Protein AF-A0A3A9F6Q6-F1 (afdb_monomer_lite)

Foldseek 3Di:
DDPVVVVVVVCLLVVLQVLLQVLLVVLCVLCVVLVNNVLSVVLSVQLSVLSSVPPVRSNVSSVVSNVVSVVVSD

Sequence (74 aa):
MGAAEMGYLIGIILGSLLAGTIFGLIPFILGKKRGLTGLGTAGLICTIVGYFIWPLIGGLVAAIFIIIIMIKSR

Secondary structure (DSSP, 8-state):
--HHHHHHHHHHHHHHHHHHHHHHHHHHHHHHHTT-HHHHHHHHHHHHHHHHH-HHHHHHHHHHHHHHHHHHT-

pLDDT: mean 88.26, std 4.95, range [61.03, 92.88]

Radius of gyration: 14.25 Å; chains: 1; bounding box: 32×19×46 Å

Structure (mmCIF, N/CA/C/O backbone):
data_AF-A0A3A9F6Q6-F1
#
_entry.id   AF-A0A3A9F6Q6-F1
#
loop_
_atom_site.group_PDB
_atom_site.id
_atom_site.type_symbol
_atom_site.label_atom_id
_atom_site.label_alt_id
_atom_site.label_comp_id
_atom_site.label_asym_id
_atom_site.label_entity_id
_atom_site.label_seq_id
_atom_site.pdbx_PDB_ins_code
_atom_site.Cartn_x
_atom_site.Cartn_y
_atom_site.Cartn_z
_atom_site.occupancy
_atom_site.B_iso_or_equiv
_atom_site.auth_seq_id
_atom_site.auth_comp_id
_atom_site.auth_asym_id
_atom_site.auth_atom_id
_atom_site.pdbx_PDB_model_num
ATOM 1 N N . MET A 1 1 ? 20.633 3.954 -23.689 1.00 61.03 1 MET A N 1
ATOM 2 C CA . MET A 1 1 ? 19.328 3.351 -23.374 1.00 61.03 1 MET A CA 1
ATOM 3 C C . MET A 1 1 ? 18.513 3.275 -24.653 1.00 61.03 1 MET A C 1
ATOM 5 O O . MET A 1 1 ? 18.152 4.316 -25.191 1.00 61.03 1 MET A O 1
ATOM 9 N N . GLY A 1 2 ? 18.308 2.076 -25.191 1.00 81.19 2 GLY A N 1
ATOM 10 C CA . GLY A 1 2 ? 17.408 1.830 -26.316 1.00 81.19 2 GLY A CA 1
ATOM 11 C C . GLY A 1 2 ? 15.942 2.022 -25.916 1.00 81.19 2 GLY A C 1
ATOM 12 O O . GLY A 1 2 ? 15.595 1.984 -24.736 1.00 81.19 2 GLY A O 1
ATOM 13 N N . ALA A 1 3 ? 15.058 2.213 -26.898 1.00 78.88 3 ALA A N 1
ATOM 14 C CA . ALA A 1 3 ? 13.631 2.468 -26.665 1.00 78.88 3 ALA A CA 1
ATOM 15 C C . ALA A 1 3 ? 12.939 1.375 -25.819 1.00 78.88 3 ALA A C 1
ATOM 17 O O . ALA A 1 3 ? 12.064 1.681 -25.012 1.00 78.88 3 ALA A O 1
ATOM 18 N N . ALA A 1 4 ? 13.373 0.116 -25.951 1.00 82.31 4 ALA A N 1
ATOM 19 C CA . ALA A 1 4 ? 12.864 -1.001 -25.156 1.00 82.31 4 ALA A CA 1
ATOM 20 C C . ALA A 1 4 ? 13.213 -0.877 -23.660 1.00 82.31 4 ALA A C 1
ATOM 22 O O . ALA A 1 4 ? 12.373 -1.143 -22.803 1.00 82.31 4 ALA A O 1
ATOM 23 N N . GLU A 1 5 ? 14.425 -0.417 -23.340 1.00 87.50 5 GLU A N 1
ATOM 24 C CA . GLU A 1 5 ? 14.878 -0.231 -21.957 1.00 87.50 5 GLU A CA 1
ATOM 25 C C . GLU A 1 5 ? 14.115 0.916 -21.288 1.00 87.50 5 GLU A C 1
ATOM 27 O O . GLU A 1 5 ? 13.678 0.786 -20.147 1.00 87.50 5 GLU A O 1
ATOM 32 N N . MET A 1 6 ? 13.882 2.010 -22.023 1.00 84.56 6 MET A N 1
ATOM 33 C CA . MET A 1 6 ? 13.064 3.129 -21.545 1.00 84.56 6 MET A CA 1
ATOM 34 C C . MET A 1 6 ? 11.610 2.707 -21.300 1.00 84.56 6 MET A C 1
ATOM 36 O O . MET A 1 6 ? 11.045 3.039 -20.260 1.00 84.56 6 MET A O 1
ATOM 40 N N . GLY A 1 7 ? 11.013 1.937 -22.217 1.00 87.38 7 GLY A N 1
ATOM 41 C CA . GLY A 1 7 ? 9.649 1.424 -22.061 1.00 87.38 7 GLY A CA 1
ATOM 42 C C . GLY A 1 7 ? 9.493 0.503 -20.847 1.00 87.38 7 GLY A C 1
ATOM 43 O O . GLY A 1 7 ? 8.524 0.627 -20.098 1.00 87.38 7 GLY A O 1
ATOM 44 N N . TYR A 1 8 ? 10.474 -0.367 -20.602 1.00 87.25 8 TYR A N 1
ATOM 45 C CA . TYR A 1 8 ? 10.498 -1.239 -19.427 1.00 87.25 8 TYR A CA 1
ATOM 46 C C . TYR A 1 8 ? 10.582 -0.446 -18.114 1.00 87.25 8 TYR A C 1
ATOM 48 O O . TYR A 1 8 ? 9.824 -0.704 -17.179 1.00 87.25 8 TYR A O 1
ATOM 56 N N . LEU A 1 9 ? 11.452 0.566 -18.058 1.00 87.00 9 LEU A N 1
ATOM 57 C CA . LEU A 1 9 ? 11.653 1.395 -16.866 1.00 87.00 9 LEU A CA 1
ATOM 58 C C . LEU A 1 9 ? 10.402 2.220 -16.529 1.00 87.00 9 LEU A C 1
ATOM 60 O O . LEU A 1 9 ? 9.974 2.262 -15.376 1.00 87.00 9 LEU A O 1
ATOM 64 N N . ILE A 1 10 ? 9.769 2.807 -17.548 1.00 89.38 10 ILE A N 1
ATOM 65 C CA . ILE A 1 10 ? 8.484 3.508 -17.4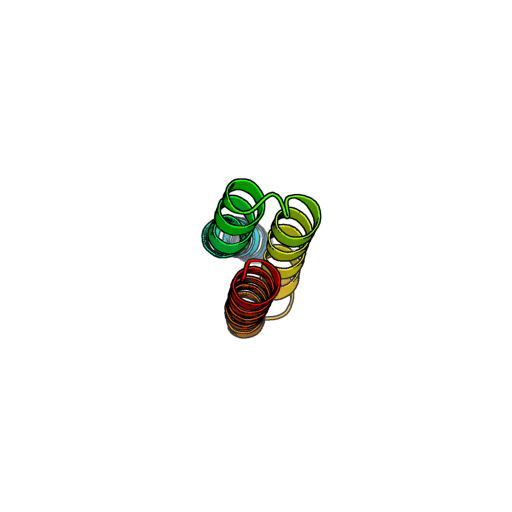23 1.00 89.38 10 ILE A CA 1
ATOM 66 C C . ILE A 1 10 ? 7.400 2.544 -16.927 1.00 89.38 10 ILE A C 1
ATOM 68 O O . ILE A 1 10 ? 6.651 2.888 -16.014 1.00 89.38 10 ILE A O 1
ATOM 72 N N . GLY A 1 11 ? 7.348 1.329 -17.483 1.00 87.19 11 GLY A N 1
ATOM 73 C CA . GLY A 1 11 ? 6.400 0.291 -17.082 1.00 87.19 11 GLY A CA 1
ATOM 74 C C . GLY A 1 11 ? 6.525 -0.100 -15.610 1.00 87.19 11 GLY A C 1
ATOM 75 O O . GLY A 1 11 ? 5.512 -0.181 -14.919 1.00 87.19 11 GLY A O 1
ATOM 76 N N . ILE A 1 12 ? 7.751 -0.272 -15.103 1.00 86.38 12 ILE A N 1
ATOM 77 C CA . ILE A 1 12 ? 7.987 -0.560 -13.680 1.00 86.38 12 ILE A CA 1
ATOM 78 C C . ILE A 1 12 ? 7.541 0.610 -12.809 1.00 86.38 12 ILE A C 1
ATOM 80 O O . ILE A 1 12 ? 6.813 0.404 -11.845 1.00 86.38 12 ILE A O 1
ATOM 84 N N . ILE A 1 13 ? 7.941 1.838 -13.146 1.00 89.06 13 ILE A N 1
ATOM 85 C CA . ILE A 1 13 ? 7.616 3.017 -12.333 1.00 89.06 13 ILE A CA 1
ATOM 86 C C . ILE A 1 13 ? 6.098 3.212 -12.250 1.00 89.06 13 ILE A C 1
ATOM 88 O O . ILE A 1 13 ? 5.555 3.347 -11.154 1.00 89.06 13 ILE A O 1
ATOM 92 N N . LEU A 1 14 ? 5.401 3.194 -13.390 1.00 90.50 14 LEU A N 1
ATOM 93 C CA . LEU A 1 14 ? 3.943 3.334 -13.434 1.00 90.50 14 LEU A CA 1
ATOM 94 C C . LEU A 1 14 ? 3.235 2.154 -12.770 1.00 90.50 14 LEU A C 1
ATOM 96 O O . LEU A 1 14 ? 2.282 2.366 -12.022 1.00 90.50 14 LEU A O 1
ATOM 100 N N . GLY A 1 15 ? 3.708 0.929 -13.003 1.00 88.31 15 GLY A N 1
ATOM 101 C CA . GLY A 1 15 ? 3.155 -0.281 -12.402 1.00 88.31 15 GLY A CA 1
ATOM 102 C C . GLY A 1 15 ? 3.257 -0.267 -10.878 1.00 88.31 15 GLY A C 1
ATOM 103 O O . GLY A 1 15 ? 2.252 -0.471 -10.198 1.00 88.31 15 GLY A O 1
ATOM 104 N N . SER A 1 16 ? 4.435 0.043 -10.335 1.00 86.44 16 SER A N 1
ATOM 105 C CA . SER A 1 16 ? 4.662 0.152 -8.890 1.00 86.44 16 SER A CA 1
ATOM 106 C C . SER A 1 16 ? 3.884 1.309 -8.271 1.00 86.44 16 SER A C 1
ATOM 108 O O . SER A 1 16 ? 3.330 1.152 -7.183 1.00 86.44 16 SER A O 1
ATOM 110 N N . LEU A 1 17 ? 3.777 2.451 -8.959 1.00 89.94 17 LEU A N 1
ATOM 111 C CA . LEU A 1 17 ? 2.993 3.584 -8.475 1.00 89.94 17 LEU A CA 1
ATOM 112 C C . LEU A 1 17 ? 1.498 3.240 -8.400 1.00 89.94 17 LEU A C 1
ATOM 114 O O . LEU A 1 17 ? 0.867 3.496 -7.374 1.00 89.94 17 LEU A O 1
ATOM 118 N N . LEU A 1 18 ? 0.941 2.630 -9.451 1.00 91.56 18 LEU A N 1
ATOM 119 C CA . LEU A 1 18 ? -0.464 2.215 -9.516 1.00 91.56 18 LEU A CA 1
ATOM 120 C C . LEU A 1 18 ? -0.776 1.104 -8.512 1.00 91.56 18 LEU A C 1
ATOM 122 O O . LEU A 1 18 ? -1.716 1.226 -7.730 1.00 91.56 18 LEU A O 1
ATOM 126 N N . ALA A 1 19 ? 0.026 0.040 -8.478 1.00 88.62 19 ALA A N 1
ATOM 127 C CA . ALA A 1 19 ? -0.171 -1.046 -7.525 1.00 88.62 19 ALA A CA 1
ATOM 128 C C . ALA A 1 19 ? -0.036 -0.535 -6.082 1.00 88.62 19 ALA A C 1
ATOM 130 O O . ALA A 1 19 ? -0.918 -0.748 -5.249 1.00 88.62 19 ALA A O 1
ATOM 131 N N . GLY A 1 20 ? 1.020 0.230 -5.804 1.00 88.06 20 GLY A N 1
ATOM 132 C CA . GLY A 1 20 ? 1.269 0.821 -4.497 1.00 88.06 20 GLY A CA 1
ATOM 133 C C . GLY A 1 20 ? 0.149 1.746 -4.025 1.00 88.06 20 GLY A C 1
ATOM 134 O O . GLY A 1 20 ? -0.247 1.681 -2.862 1.00 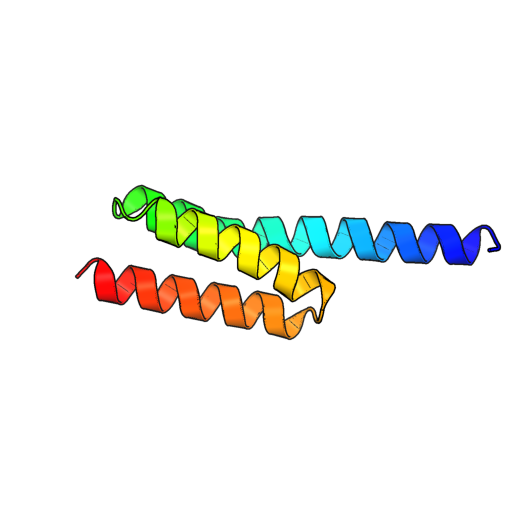88.06 20 GLY A O 1
ATOM 135 N N . THR A 1 21 ? -0.412 2.569 -4.915 1.00 90.19 21 THR A N 1
ATOM 136 C CA . THR A 1 21 ? -1.550 3.436 -4.575 1.00 90.19 21 THR A CA 1
ATOM 137 C C . THR A 1 21 ? -2.830 2.647 -4.350 1.00 90.19 21 THR A C 1
ATOM 139 O O . THR A 1 21 ? -3.504 2.916 -3.362 1.00 90.19 21 THR A O 1
ATOM 142 N N . ILE A 1 22 ? -3.158 1.659 -5.190 1.00 91.69 22 ILE A N 1
ATOM 143 C CA . ILE A 1 22 ? -4.375 0.841 -5.040 1.00 91.69 22 ILE A CA 1
ATOM 144 C C . ILE A 1 22 ? -4.366 0.096 -3.700 1.00 91.69 22 ILE A C 1
ATOM 146 O O . ILE A 1 22 ? -5.325 0.190 -2.932 1.00 91.69 22 ILE A O 1
ATOM 150 N N . PHE A 1 23 ? -3.272 -0.601 -3.385 1.00 90.06 23 PHE A N 1
ATOM 151 C CA . PHE A 1 23 ? -3.153 -1.332 -2.122 1.00 90.06 23 PHE A CA 1
ATOM 152 C C . PHE A 1 23 ? -2.990 -0.390 -0.921 1.00 90.06 23 PHE A C 1
ATOM 154 O O . PHE A 1 23 ? -3.587 -0.625 0.129 1.00 90.06 23 PHE A O 1
ATOM 161 N N . GLY A 1 24 ? -2.244 0.707 -1.077 1.00 89.38 24 GLY A N 1
ATOM 162 C CA . GLY A 1 24 ? -2.036 1.721 -0.041 1.00 89.38 24 GLY A CA 1
ATOM 163 C C . GLY A 1 24 ? -3.281 2.560 0.267 1.00 89.38 24 GLY A C 1
ATOM 164 O O . GLY A 1 24 ? -3.394 3.128 1.355 1.00 89.38 24 GLY A O 1
ATOM 165 N N . LEU A 1 25 ? -4.263 2.598 -0.638 1.00 92.50 25 LEU A N 1
ATOM 166 C CA . LEU A 1 25 ? -5.540 3.272 -0.406 1.00 92.50 25 LEU A CA 1
ATOM 167 C C . LEU A 1 25 ? -6.331 2.624 0.736 1.00 92.50 25 LEU A C 1
ATOM 169 O O . LEU A 1 25 ? -7.073 3.309 1.437 1.00 92.50 25 LEU A O 1
ATOM 173 N N . ILE A 1 26 ? -6.160 1.317 0.948 1.00 92.38 26 ILE A N 1
ATOM 174 C CA . ILE A 1 26 ? -6.867 0.557 1.983 1.00 92.38 26 ILE A CA 1
ATOM 175 C C . ILE A 1 26 ? -6.506 1.067 3.390 1.00 92.38 26 ILE A C 1
ATOM 177 O O . ILE A 1 26 ? -7.418 1.525 4.090 1.00 92.38 26 ILE A O 1
ATOM 181 N N . PRO A 1 27 ? -5.225 1.066 3.829 1.00 91.56 27 PRO A N 1
ATOM 182 C CA . PRO A 1 27 ? -4.851 1.642 5.117 1.00 91.56 27 PRO A CA 1
ATOM 183 C C . PRO A 1 27 ? -5.150 3.144 5.191 1.00 91.56 27 PRO A C 1
ATOM 185 O O . PRO A 1 27 ? -5.507 3.625 6.263 1.00 91.56 27 PRO A O 1
ATOM 188 N N . PHE A 1 28 ? -5.099 3.886 4.079 1.00 92.25 28 PHE A N 1
ATOM 189 C CA . PHE A 1 28 ? -5.469 5.304 4.068 1.00 92.25 28 PHE A CA 1
ATOM 190 C C . PHE A 1 28 ? -6.945 5.542 4.396 1.00 92.25 28 PHE A C 1
ATOM 192 O O . PHE A 1 28 ? -7.264 6.306 5.309 1.00 92.25 28 PHE A O 1
ATOM 199 N N . ILE A 1 29 ? -7.854 4.869 3.686 1.00 92.88 29 ILE A N 1
ATOM 200 C CA . ILE A 1 29 ? -9.298 4.979 3.920 1.00 92.88 29 ILE A CA 1
ATOM 201 C C . ILE A 1 29 ? -9.635 4.472 5.320 1.00 92.88 29 ILE A C 1
ATOM 203 O O . ILE A 1 29 ? -10.422 5.104 6.027 1.00 92.88 29 ILE A O 1
ATOM 207 N N . LEU A 1 30 ? -9.032 3.358 5.739 1.00 91.9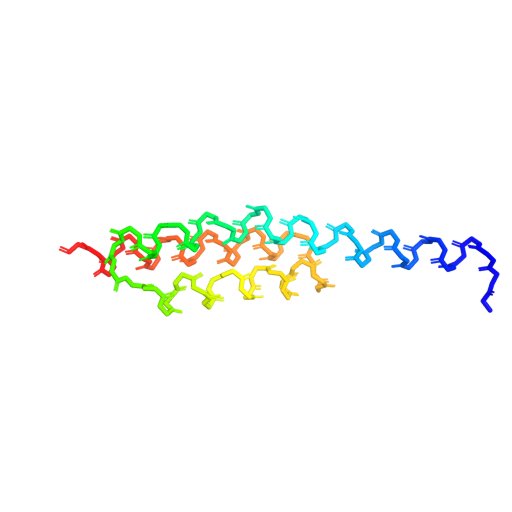4 30 LEU A N 1
ATOM 208 C CA . LEU A 1 30 ? -9.245 2.803 7.069 1.00 91.94 30 LEU A CA 1
ATOM 209 C C . LEU A 1 30 ? -8.774 3.774 8.159 1.00 91.94 30 LEU A C 1
ATOM 211 O O . LEU A 1 30 ? -9.541 4.079 9.069 1.00 91.94 30 LEU A O 1
ATOM 215 N N . GLY A 1 31 ? -7.564 4.323 8.035 1.00 91.44 31 GLY A N 1
ATOM 216 C CA . GLY A 1 31 ? -7.019 5.322 8.954 1.00 91.44 31 GLY A CA 1
ATOM 217 C C . GLY A 1 31 ? -7.895 6.570 9.023 1.00 91.44 31 GLY A C 1
ATOM 218 O O . GLY A 1 31 ? -8.252 7.002 10.116 1.00 91.44 31 GLY A O 1
ATOM 219 N N . LYS A 1 32 ? -8.346 7.091 7.874 1.00 92.00 32 LYS A N 1
ATOM 220 C CA . LYS A 1 32 ? -9.264 8.239 7.812 1.00 92.00 32 LYS A CA 1
ATOM 221 C C . LYS A 1 32 ? -10.599 7.950 8.507 1.00 92.00 32 LYS A C 1
ATOM 223 O O . LYS A 1 32 ? -11.075 8.784 9.269 1.00 92.00 32 LYS A O 1
ATOM 228 N N . LYS A 1 33 ? -11.189 6.767 8.291 1.00 90.69 33 LYS A N 1
ATOM 229 C CA .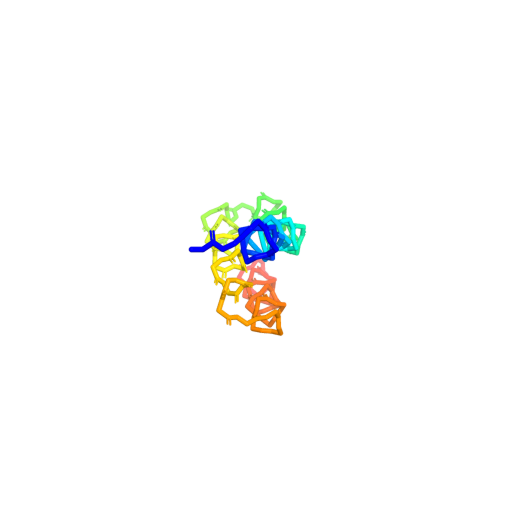 LYS A 1 33 ? -12.450 6.357 8.942 1.00 90.69 33 LYS A CA 1
ATOM 230 C C . LYS A 1 33 ? -12.319 6.196 10.456 1.00 90.69 33 LYS A C 1
ATOM 232 O O . LYS A 1 33 ? -13.301 6.380 11.163 1.00 90.69 33 LYS A O 1
ATOM 237 N N . ARG A 1 34 ? -11.133 5.839 10.952 1.00 89.56 34 ARG A N 1
ATOM 238 C CA . ARG A 1 34 ? -10.862 5.629 12.382 1.00 89.56 34 ARG A CA 1
ATOM 239 C C . ARG A 1 34 ? -10.268 6.856 13.091 1.00 89.56 34 ARG A C 1
ATOM 241 O O . ARG A 1 34 ? -9.834 6.734 14.228 1.00 89.56 34 ARG A O 1
ATOM 248 N N . GLY A 1 35 ? -10.206 8.023 12.439 1.00 90.25 35 GLY A N 1
ATOM 249 C CA . GLY A 1 35 ? -9.599 9.238 13.011 1.00 90.25 35 GLY A CA 1
ATOM 250 C C . GLY A 1 35 ? -8.066 9.197 13.117 1.00 90.25 35 GLY A C 1
ATOM 251 O O . GLY A 1 35 ? -7.455 10.081 13.707 1.00 90.25 35 GLY A O 1
ATOM 252 N N . LEU A 1 36 ? -7.427 8.192 12.514 1.00 90.94 36 LEU A N 1
ATOM 253 C CA . LEU A 1 36 ? -5.983 7.947 12.502 1.00 90.94 36 LEU A CA 1
ATOM 254 C C . LEU A 1 36 ? -5.383 8.334 11.140 1.00 90.94 36 LEU A C 1
ATOM 256 O O . LEU A 1 36 ? -4.650 7.561 10.520 1.00 90.94 36 LEU A O 1
ATOM 260 N N . THR A 1 37 ? -5.713 9.530 10.645 1.00 87.75 37 THR A N 1
ATOM 261 C CA . THR A 1 37 ? -5.360 9.978 9.286 1.00 87.75 37 THR A CA 1
ATOM 262 C C . THR A 1 37 ? -3.852 9.950 9.030 1.00 87.75 37 THR A C 1
ATOM 264 O O . THR A 1 37 ? -3.443 9.543 7.949 1.00 87.75 37 THR A O 1
ATOM 267 N N . GLY A 1 38 ? -3.027 10.293 10.030 1.00 88.25 38 GLY A N 1
ATOM 268 C CA . GLY A 1 38 ? -1.563 10.240 9.919 1.00 88.25 38 GLY A CA 1
ATOM 269 C C . GLY A 1 38 ? -1.006 8.822 9.748 1.00 88.25 38 GLY A C 1
ATOM 270 O O . GLY A 1 38 ? -0.070 8.608 8.984 1.00 88.25 38 GLY A O 1
ATOM 271 N N . LEU A 1 39 ? -1.614 7.827 10.403 1.00 89.31 39 LEU A N 1
ATOM 272 C CA . LEU A 1 39 ? -1.239 6.421 10.224 1.00 89.31 39 LEU A CA 1
ATOM 273 C C . LEU A 1 39 ? -1.695 5.897 8.858 1.00 89.31 39 LEU A C 1
ATOM 275 O O . LEU A 1 39 ? -0.982 5.131 8.217 1.00 89.31 39 LEU A O 1
ATOM 279 N N . GLY A 1 40 ? -2.867 6.342 8.397 1.00 89.31 40 GLY A N 1
ATOM 280 C CA . GLY A 1 40 ? -3.383 6.001 7.075 1.00 89.31 40 GLY A CA 1
ATOM 281 C C . GLY A 1 40 ? -2.536 6.569 5.932 1.00 89.31 40 GLY A C 1
ATOM 282 O O . GLY A 1 40 ? -2.247 5.853 4.975 1.00 89.31 40 GLY A O 1
ATOM 283 N N . THR A 1 41 ? -2.103 7.832 6.022 1.00 92.19 41 THR A N 1
ATOM 284 C CA . THR A 1 41 ? -1.204 8.443 5.024 1.00 92.19 41 THR A CA 1
ATOM 285 C C . THR A 1 41 ? 0.176 7.802 5.039 1.00 92.19 41 THR A C 1
ATOM 287 O O . THR A 1 41 ? 0.708 7.505 3.972 1.00 92.19 41 THR A O 1
ATOM 290 N N . ALA A 1 42 ? 0.730 7.531 6.225 1.00 91.00 42 ALA A N 1
ATOM 291 C CA . ALA A 1 42 ? 1.992 6.811 6.356 1.00 91.00 42 ALA A CA 1
ATOM 292 C C . ALA A 1 42 ? 1.908 5.420 5.706 1.00 91.00 42 ALA A C 1
ATOM 294 O O . ALA A 1 42 ? 2.777 5.065 4.914 1.00 91.00 42 ALA A O 1
ATOM 295 N N . GLY A 1 43 ? 0.820 4.679 5.947 1.00 90.12 43 GLY A N 1
ATOM 296 C CA . GLY A 1 43 ? 0.590 3.375 5.325 1.00 90.12 43 GLY A CA 1
ATOM 297 C C . GLY A 1 43 ? 0.532 3.434 3.799 1.00 90.12 43 GLY A C 1
ATOM 298 O O . GLY A 1 43 ? 1.108 2.575 3.135 1.00 90.12 43 GLY A O 1
ATOM 299 N N . LEU A 1 44 ? -0.089 4.468 3.227 1.00 90.75 44 LEU A N 1
ATOM 300 C CA . LEU A 1 44 ? -0.144 4.663 1.776 1.00 90.75 44 LEU A CA 1
ATOM 301 C C . LEU A 1 44 ? 1.240 4.935 1.182 1.00 90.75 44 LEU A C 1
ATOM 303 O O . LEU A 1 44 ? 1.639 4.270 0.228 1.00 90.75 44 LEU A O 1
ATOM 307 N N . ILE A 1 45 ? 1.995 5.865 1.771 1.00 91.25 45 ILE A N 1
ATOM 308 C CA . ILE A 1 45 ? 3.335 6.224 1.288 1.00 91.25 45 ILE A CA 1
ATOM 309 C C . ILE A 1 45 ? 4.282 5.026 1.418 1.00 91.25 45 ILE A C 1
ATOM 311 O O . ILE A 1 45 ? 4.965 4.678 0.457 1.00 91.25 45 ILE A O 1
ATOM 315 N N . CYS A 1 46 ? 4.280 4.341 2.564 1.00 91.38 46 CYS A N 1
ATOM 316 C CA . CYS A 1 46 ? 5.107 3.156 2.778 1.00 91.38 46 CYS A CA 1
ATOM 317 C C . CYS A 1 46 ? 4.737 2.004 1.833 1.00 91.38 46 CYS A C 1
ATOM 319 O O . CYS A 1 46 ? 5.628 1.284 1.392 1.00 91.38 46 CYS A O 1
ATOM 321 N N . THR A 1 47 ? 3.458 1.843 1.478 1.00 91.94 47 THR A N 1
ATOM 322 C CA . THR A 1 47 ? 3.032 0.828 0.501 1.00 91.94 47 THR A CA 1
ATOM 323 C C . THR A 1 47 ? 3.552 1.154 -0.897 1.00 91.94 47 THR A C 1
ATOM 325 O O . THR A 1 47 ? 4.089 0.269 -1.561 1.00 91.94 47 THR A O 1
ATOM 328 N N . ILE A 1 48 ? 3.466 2.419 -1.329 1.00 90.12 48 ILE A N 1
ATOM 329 C CA . ILE A 1 48 ? 4.013 2.865 -2.619 1.00 90.12 48 ILE A CA 1
ATOM 330 C C . ILE A 1 48 ? 5.516 2.612 -2.672 1.00 90.12 48 ILE A C 1
ATOM 332 O O . ILE A 1 48 ? 5.987 1.921 -3.570 1.00 90.12 48 ILE A O 1
ATOM 336 N N . VAL A 1 49 ? 6.261 3.105 -1.681 1.00 89.94 49 VAL A N 1
ATOM 337 C CA . VAL A 1 49 ? 7.718 2.921 -1.609 1.00 89.94 49 VAL A CA 1
ATOM 338 C C . VAL A 1 49 ? 8.084 1.433 -1.535 1.00 89.94 49 VAL A C 1
ATOM 340 O O . VAL A 1 49 ? 9.017 0.994 -2.202 1.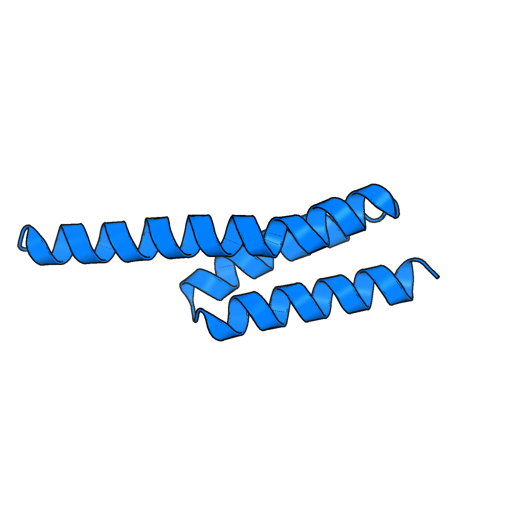00 89.94 49 VAL A O 1
ATOM 343 N N . GLY A 1 50 ? 7.312 0.629 -0.799 1.00 88.69 50 GLY A N 1
ATOM 344 C CA . GLY A 1 50 ? 7.492 -0.820 -0.730 1.00 88.69 50 GLY A CA 1
ATOM 345 C C . GLY A 1 50 ? 7.358 -1.504 -2.092 1.00 88.69 50 GLY A C 1
ATOM 346 O O . GLY A 1 50 ? 8.184 -2.349 -2.421 1.00 88.69 50 GLY A O 1
ATOM 347 N N . TYR A 1 51 ? 6.390 -1.092 -2.918 1.00 87.62 51 TYR A N 1
ATOM 348 C CA . TYR A 1 51 ? 6.199 -1.609 -4.281 1.00 87.62 51 TYR A CA 1
ATOM 349 C C . TYR A 1 51 ? 7.311 -1.214 -5.265 1.00 87.62 51 TYR A C 1
ATOM 351 O O . TYR A 1 51 ? 7.494 -1.901 -6.270 1.00 87.62 51 TYR A O 1
ATOM 359 N N . PHE A 1 52 ? 8.055 -0.135 -5.000 1.00 86.19 52 PHE A N 1
ATOM 360 C CA . PHE A 1 52 ? 9.256 0.212 -5.772 1.00 86.19 52 PHE A CA 1
ATOM 361 C C . PHE A 1 52 ? 10.446 -0.696 -5.446 1.00 86.19 52 PHE A C 1
ATOM 363 O O . PHE A 1 52 ? 11.261 -0.962 -6.323 1.00 86.19 52 PHE A O 1
ATOM 370 N N . ILE A 1 53 ? 10.546 -1.175 -4.202 1.00 86.69 53 ILE A N 1
ATOM 371 C CA . ILE A 1 53 ? 11.617 -2.088 -3.781 1.00 86.69 53 ILE A CA 1
ATOM 372 C C . ILE A 1 53 ? 11.281 -3.517 -4.206 1.00 86.69 53 ILE A C 1
ATOM 374 O O . ILE A 1 53 ? 12.090 -4.190 -4.840 1.00 86.69 53 ILE A O 1
ATOM 378 N N . TRP A 1 54 ? 10.091 -3.995 -3.829 1.00 85.75 54 TRP A N 1
ATOM 379 C CA . TRP A 1 54 ? 9.649 -5.352 -4.115 1.00 85.75 54 TRP A CA 1
ATOM 380 C C . TRP A 1 54 ? 8.115 -5.474 -4.024 1.00 85.75 54 TRP A C 1
ATOM 382 O O . TRP A 1 54 ? 7.541 -5.152 -2.978 1.00 85.75 54 TRP A O 1
ATOM 392 N N . PRO A 1 55 ? 7.424 -6.030 -5.037 1.00 80.69 55 PRO A N 1
ATOM 393 C CA . PRO A 1 55 ? 5.956 -6.082 -5.068 1.00 80.69 55 PRO A CA 1
ATOM 394 C C . PRO A 1 55 ? 5.319 -6.752 -3.837 1.00 80.69 55 PRO A C 1
ATOM 396 O O . PRO A 1 55 ? 4.359 -6.241 -3.263 1.00 80.69 55 PRO A O 1
ATOM 399 N N . LEU A 1 56 ? 5.890 -7.872 -3.376 1.00 82.31 56 LEU A N 1
ATOM 400 C CA . LEU A 1 56 ? 5.434 -8.579 -2.168 1.00 82.31 56 LEU A CA 1
ATOM 401 C C . LEU A 1 56 ? 5.592 -7.750 -0.885 1.00 82.31 56 LEU A C 1
ATOM 403 O O . LEU A 1 56 ? 4.732 -7.827 -0.010 1.00 82.31 56 LEU A O 1
ATOM 407 N N . ILE A 1 57 ? 6.660 -6.951 -0.765 1.00 87.56 57 ILE A N 1
ATOM 408 C CA . ILE A 1 57 ? 6.905 -6.135 0.433 1.00 87.56 57 ILE A CA 1
ATOM 409 C C . ILE A 1 57 ? 5.826 -5.062 0.547 1.00 87.56 57 ILE A C 1
ATOM 411 O O . ILE A 1 57 ? 5.292 -4.858 1.634 1.00 87.56 57 ILE A O 1
ATOM 415 N N . GLY A 1 58 ? 5.443 -4.432 -0.568 1.00 82.94 58 GLY A N 1
ATOM 416 C CA . GLY A 1 58 ? 4.370 -3.440 -0.580 1.00 82.94 58 GLY A CA 1
ATOM 417 C C . GLY A 1 58 ? 3.050 -3.982 -0.020 1.00 82.94 58 GLY A C 1
ATOM 418 O O . GLY A 1 58 ? 2.454 -3.363 0.861 1.00 82.94 58 GLY A O 1
ATOM 419 N N . GLY A 1 59 ? 2.626 -5.175 -0.450 1.00 85.88 59 GLY A N 1
ATOM 420 C CA . GLY A 1 59 ? 1.420 -5.821 0.087 1.00 85.88 59 GLY A CA 1
ATOM 421 C C . GLY A 1 59 ? 1.509 -6.135 1.587 1.00 85.88 59 GLY A C 1
ATOM 422 O O . GLY A 1 59 ? 0.557 -5.901 2.333 1.00 85.88 59 GLY A O 1
ATOM 423 N N . LEU A 1 60 ? 2.669 -6.608 2.047 1.00 90.62 60 LEU A N 1
ATOM 424 C CA . LEU A 1 60 ? 2.921 -6.920 3.457 1.00 90.62 60 LEU A CA 1
ATOM 425 C C . LEU A 1 60 ? 2.885 -5.660 4.333 1.00 90.62 60 LEU A C 1
ATOM 427 O O . LEU A 1 60 ? 2.244 -5.649 5.382 1.00 90.62 60 LEU A O 1
ATOM 431 N N . VAL A 1 61 ? 3.507 -4.575 3.871 1.00 90.50 61 VAL A N 1
ATOM 432 C CA . VAL A 1 61 ? 3.495 -3.267 4.541 1.00 90.50 61 VAL A CA 1
ATOM 433 C C . VAL A 1 61 ? 2.068 -2.731 4.672 1.00 90.50 61 VAL A C 1
ATOM 435 O O . VAL A 1 61 ? 1.683 -2.286 5.756 1.00 90.50 61 VAL A O 1
ATOM 438 N N . ALA A 1 62 ? 1.256 -2.834 3.615 1.00 89.69 62 ALA A N 1
ATOM 439 C CA . ALA A 1 62 ? -0.150 -2.441 3.667 1.00 89.69 62 ALA A CA 1
ATOM 440 C C . ALA A 1 62 ? -0.924 -3.242 4.730 1.00 89.69 62 ALA A C 1
ATOM 442 O O . ALA A 1 62 ? -1.646 -2.656 5.538 1.00 89.69 62 ALA A O 1
ATOM 443 N N . ALA A 1 63 ? -0.732 -4.565 4.779 1.00 91.31 63 ALA A N 1
ATOM 444 C CA . ALA A 1 63 ? -1.374 -5.436 5.763 1.00 91.31 63 ALA A CA 1
ATOM 445 C C . ALA A 1 63 ? -0.965 -5.094 7.206 1.00 91.31 63 ALA A C 1
ATOM 447 O O . ALA A 1 63 ? -1.826 -5.003 8.082 1.00 91.31 63 ALA A O 1
ATOM 448 N N . ILE A 1 64 ? 0.324 -4.833 7.453 1.00 92.62 64 ILE A N 1
ATOM 449 C CA . ILE A 1 64 ? 0.830 -4.420 8.770 1.00 92.62 64 ILE A CA 1
ATOM 450 C C . ILE A 1 64 ? 0.156 -3.117 9.214 1.00 92.62 64 ILE A C 1
ATOM 452 O O . ILE A 1 64 ? -0.364 -3.043 10.327 1.00 92.62 64 ILE A O 1
ATOM 456 N N . PHE A 1 65 ? 0.094 -2.104 8.345 1.00 91.50 65 PHE A N 1
ATOM 457 C CA . PHE A 1 65 ? -0.569 -0.839 8.673 1.00 91.50 65 PHE A CA 1
ATOM 458 C C . PHE A 1 65 ? -2.064 -1.010 8.945 1.00 91.50 65 PHE A C 1
ATOM 460 O O . PHE A 1 65 ? -2.579 -0.411 9.887 1.00 91.50 65 PHE A O 1
ATOM 467 N N . ILE A 1 66 ? -2.757 -1.853 8.175 1.00 90.94 66 ILE A N 1
ATOM 468 C CA . ILE A 1 66 ? -4.164 -2.189 8.426 1.00 90.94 66 ILE A CA 1
ATOM 469 C C . ILE A 1 66 ? -4.329 -2.787 9.828 1.00 90.94 66 ILE A C 1
ATOM 471 O O . ILE A 1 66 ? -5.174 -2.316 10.588 1.00 90.94 66 ILE A O 1
ATOM 475 N N . ILE A 1 67 ? -3.500 -3.769 10.198 1.00 92.81 67 ILE A N 1
ATOM 476 C CA . ILE A 1 67 ? -3.543 -4.411 11.519 1.00 92.81 67 ILE A CA 1
ATOM 477 C C . ILE A 1 67 ? -3.282 -3.386 12.629 1.00 92.81 67 ILE A C 1
ATOM 479 O O . ILE A 1 67 ? -4.049 -3.323 13.590 1.00 92.81 67 ILE A O 1
ATOM 483 N N . ILE A 1 68 ? -2.258 -2.538 12.485 1.00 91.69 68 ILE A N 1
ATOM 484 C CA . ILE A 1 68 ? -1.940 -1.501 13.478 1.00 91.69 68 ILE A CA 1
ATOM 485 C C . ILE A 1 68 ? -3.115 -0.531 13.639 1.00 91.69 68 ILE A C 1
ATOM 487 O O . ILE A 1 68 ? -3.503 -0.228 14.767 1.00 91.69 68 ILE A O 1
ATOM 491 N N . ILE A 1 69 ? -3.718 -0.071 12.538 1.00 90.75 69 ILE A N 1
ATOM 492 C CA . ILE A 1 69 ? -4.881 0.826 12.578 1.00 90.75 69 ILE A CA 1
ATOM 493 C C . ILE A 1 69 ? -6.067 0.140 13.265 1.00 90.75 69 ILE A C 1
ATOM 495 O O . ILE A 1 69 ? -6.737 0.765 14.085 1.00 90.75 69 ILE A O 1
ATOM 499 N N . MET A 1 70 ? -6.321 -1.139 12.975 1.00 90.00 70 MET A N 1
ATOM 500 C CA . MET A 1 70 ? -7.409 -1.896 13.601 1.00 90.00 70 MET A CA 1
ATOM 501 C C . MET A 1 70 ? -7.213 -2.082 15.108 1.00 90.00 70 MET A C 1
ATOM 503 O O . MET A 1 70 ? -8.182 -1.958 15.853 1.00 90.00 70 MET A O 1
ATOM 507 N N . ILE A 1 71 ? -5.986 -2.355 15.560 1.00 91.62 71 ILE A N 1
ATOM 508 C CA . ILE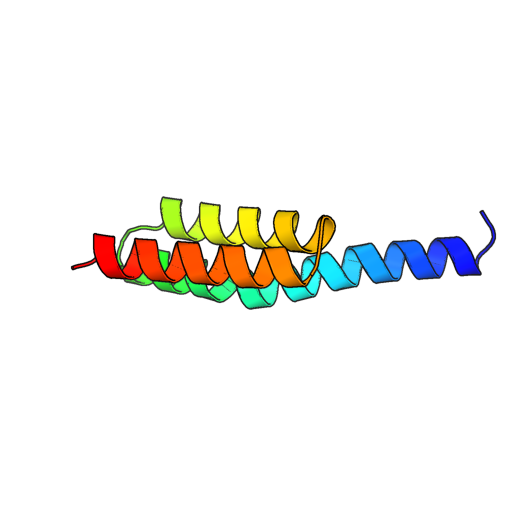 A 1 71 ? -5.669 -2.516 16.986 1.00 91.62 71 ILE A CA 1
ATOM 509 C C . ILE A 1 71 ? -5.736 -1.169 17.709 1.00 91.62 71 ILE A C 1
ATOM 511 O O . ILE A 1 71 ? -6.331 -1.084 18.774 1.00 91.62 71 ILE A O 1
ATOM 515 N N . LYS A 1 72 ? -5.169 -0.107 17.125 1.00 86.06 72 LYS A N 1
ATOM 516 C CA . LYS A 1 72 ? -5.154 1.246 17.707 1.00 86.06 72 LYS A CA 1
ATOM 517 C C . LYS A 1 72 ? -6.551 1.873 17.783 1.00 86.06 72 LYS A C 1
ATOM 519 O O . LYS A 1 72 ? -6.779 2.742 18.611 1.00 86.06 72 LYS A O 1
ATOM 524 N N . SER A 1 73 ? -7.446 1.481 16.877 1.00 80.81 73 SER A N 1
ATOM 525 C CA . SER A 1 73 ? -8.820 1.986 16.805 1.00 80.81 73 SER A CA 1
ATOM 526 C C . SER A 1 73 ? -9.806 1.256 17.730 1.00 80.81 73 SER A C 1
ATOM 528 O O . SER A 1 73 ? -10.978 1.646 17.748 1.00 80.81 73 SER A O 1
ATOM 530 N N . ARG A 1 74 ? -9.387 0.180 18.401 1.00 70.69 74 ARG A N 1
ATOM 531 C CA . ARG A 1 74 ? -10.160 -0.444 19.485 1.00 70.69 74 ARG A CA 1
ATOM 532 C C . ARG A 1 74 ? -10.128 0.444 20.719 1.00 70.69 74 ARG A C 1
ATOM 534 O O . ARG A 1 74 ? -11.187 0.506 21.372 1.00 70.69 74 ARG A O 1
#